Protein AF-A0AA44DLP2-F1 (afdb_monomer)

Solvent-accessible surface area (backbone atoms only — not comparable to full-atom values): 8431 Å² total; per-residue (Å²): 116,65,66,62,54,49,51,55,53,53,52,53,54,50,51,55,51,60,73,63,54,72,78,75,69,79,78,73,79,74,73,93,51,68,66,59,55,48,54,50,52,54,49,54,51,47,49,53,52,52,50,52,49,56,56,46,68,71,41,98,80,56,60,63,68,61,50,52,52,50,51,53,53,51,51,50,53,51,49,54,54,50,54,53,38,72,69,48,55,81,94,42,48,67,56,27,53,52,50,53,53,29,50,48,25,44,52,48,13,51,52,25,41,52,49,17,73,76,68,67,44,66,67,30,44,52,50,12,52,51,27,36,52,55,16,48,54,48,48,54,50,53,47,50,72,72,60,59,82,77,119

Structure (mmCIF, N/CA/C/O backbone):
data_AF-A0AA44DLP2-F1
#
_entry.id   AF-A0AA44DLP2-F1
#
loop_
_atom_site.group_PDB
_atom_site.id
_atom_site.type_symbol
_atom_site.label_atom_id
_atom_site.label_alt_id
_atom_site.label_comp_id
_atom_site.label_asym_id
_atom_site.label_entity_id
_atom_site.label_seq_id
_atom_site.pdbx_PDB_ins_code
_atom_site.Cartn_x
_atom_site.Cartn_y
_atom_site.Cartn_z
_atom_site.occupancy
_atom_site.B_iso_or_equiv
_atom_site.auth_seq_id
_atom_site.auth_comp_id
_atom_site.auth_asym_id
_atom_site.auth_atom_id
_atom_site.pdbx_PDB_model_num
ATOM 1 N N . MET A 1 1 ? -20.648 0.028 -65.721 1.00 60.03 1 MET A N 1
ATOM 2 C CA . MET A 1 1 ? -20.784 1.055 -64.654 1.00 60.03 1 MET A CA 1
ATOM 3 C C . MET A 1 1 ? -20.742 0.471 -63.238 1.00 60.03 1 MET A C 1
ATOM 5 O O . MET A 1 1 ? -20.169 1.104 -62.363 1.00 60.03 1 MET A O 1
ATOM 9 N N . TYR A 1 2 ? -21.277 -0.737 -63.016 1.00 60.03 2 TYR A N 1
ATOM 10 C CA . TYR A 1 2 ? -21.258 -1.422 -61.713 1.00 60.03 2 TYR A CA 1
ATOM 11 C C . TYR A 1 2 ? -19.857 -1.794 -61.203 1.00 60.03 2 TYR A C 1
ATOM 13 O O . TYR A 1 2 ? -19.571 -1.577 -60.033 1.00 60.03 2 TYR A O 1
ATOM 21 N N . LEU A 1 3 ? -18.952 -2.246 -62.078 1.00 65.75 3 LEU A N 1
ATOM 22 C CA . LEU A 1 3 ? -17.581 -2.617 -61.689 1.00 65.75 3 LEU A CA 1
ATOM 23 C C . LEU A 1 3 ? -16.767 -1.440 -61.124 1.00 65.75 3 LEU A C 1
ATOM 25 O O . LEU A 1 3 ? -16.015 -1.617 -60.174 1.00 65.75 3 LEU A O 1
ATOM 29 N N . LYS A 1 4 ? -16.973 -0.217 -61.643 1.00 69.38 4 LYS A N 1
ATOM 30 C CA . LYS A 1 4 ? -16.334 0.995 -61.097 1.00 69.38 4 LYS A CA 1
ATOM 31 C C . LYS A 1 4 ? -16.848 1.325 -59.694 1.00 69.38 4 LYS A C 1
ATOM 33 O O . LYS A 1 4 ? -16.063 1.712 -58.839 1.00 69.38 4 LYS A O 1
ATOM 38 N N . LYS A 1 5 ? -18.152 1.148 -59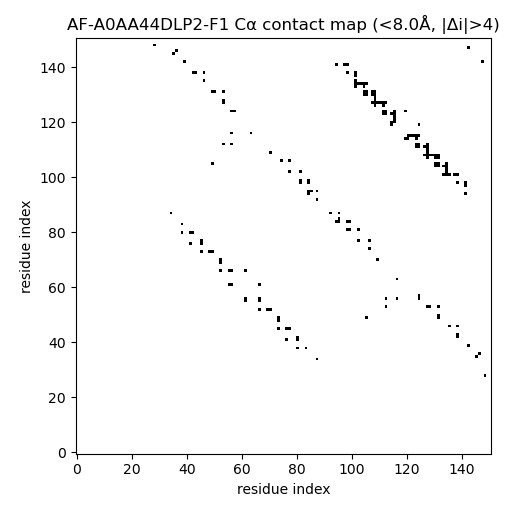.451 1.00 68.88 5 LYS A N 1
ATOM 39 C CA . LYS A 1 5 ? -18.757 1.360 -58.127 1.00 68.88 5 LYS A CA 1
ATOM 40 C C . LYS A 1 5 ? -18.293 0.306 -57.118 1.00 68.88 5 LYS A C 1
ATOM 42 O O . LYS A 1 5 ? -18.016 0.661 -55.980 1.00 68.88 5 LYS A O 1
ATOM 47 N N . LEU A 1 6 ? -18.158 -0.950 -57.553 1.00 76.25 6 LEU A N 1
ATOM 48 C CA . LEU A 1 6 ? -17.626 -2.033 -56.727 1.00 76.25 6 LEU A CA 1
ATOM 49 C C . LEU A 1 6 ? -16.180 -1.740 -56.312 1.00 76.25 6 LEU A C 1
ATOM 51 O O . LEU A 1 6 ? -15.886 -1.781 -55.128 1.00 76.25 6 LEU A O 1
ATOM 55 N N . TYR A 1 7 ? -15.322 -1.350 -57.263 1.00 82.19 7 TYR A N 1
ATOM 56 C CA . TYR A 1 7 ? -13.921 -1.016 -56.993 1.00 82.19 7 TYR A CA 1
ATOM 57 C C . TYR A 1 7 ? -13.779 0.080 -55.932 1.00 82.19 7 TYR A C 1
ATOM 59 O O . TYR A 1 7 ? -13.060 -0.101 -54.958 1.00 82.19 7 TYR A O 1
ATOM 67 N N . ILE A 1 8 ? -14.532 1.176 -56.076 1.00 81.31 8 ILE A N 1
ATOM 68 C CA . ILE A 1 8 ? -14.517 2.291 -55.118 1.00 81.31 8 ILE A CA 1
ATOM 69 C C . ILE A 1 8 ? -14.932 1.817 -53.720 1.00 81.31 8 ILE A C 1
ATOM 71 O O . ILE A 1 8 ? -14.284 2.164 -52.734 1.00 81.31 8 ILE A O 1
ATOM 75 N N . LEU A 1 9 ? -15.979 0.991 -53.631 1.00 82.94 9 LEU A N 1
ATOM 76 C CA . LEU A 1 9 ? -16.446 0.446 -52.358 1.00 82.94 9 LEU A CA 1
ATOM 77 C C . LEU A 1 9 ? -15.380 -0.449 -51.709 1.00 82.94 9 LEU A C 1
ATOM 79 O O . LEU A 1 9 ? -15.114 -0.322 -50.516 1.00 82.94 9 LEU A O 1
ATOM 83 N N . THR A 1 10 ? -14.726 -1.310 -52.494 1.00 79.25 10 THR A N 1
ATOM 84 C CA . THR A 1 10 ? -13.656 -2.186 -52.001 1.00 79.25 10 THR A CA 1
ATOM 85 C C . THR A 1 10 ? -12.452 -1.382 -51.508 1.00 79.25 10 THR A C 1
ATOM 87 O O . THR A 1 10 ? -11.902 -1.710 -50.461 1.00 79.25 10 THR A O 1
ATOM 90 N N . THR A 1 11 ? -12.068 -0.300 -52.196 1.00 81.62 11 THR A N 1
ATOM 91 C CA . THR A 1 11 ? -10.951 0.563 -51.773 1.00 81.62 11 THR A CA 1
ATOM 92 C C . THR A 1 11 ? -11.239 1.271 -50.451 1.00 81.62 11 THR A C 1
ATOM 94 O O . THR A 1 11 ? -10.364 1.321 -49.592 1.00 81.62 11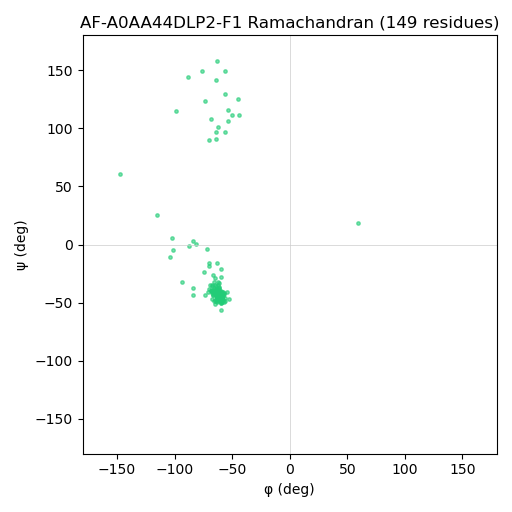 THR A O 1
ATOM 97 N N . ILE A 1 12 ? -12.463 1.774 -50.255 1.00 81.88 12 ILE A N 1
ATOM 98 C CA . ILE A 1 12 ? -12.864 2.437 -49.003 1.00 81.88 12 ILE A CA 1
ATOM 99 C C . ILE A 1 12 ? -12.811 1.448 -47.833 1.00 81.88 12 ILE A C 1
ATOM 101 O O . ILE A 1 12 ? -12.253 1.769 -46.787 1.00 81.88 12 ILE A O 1
ATOM 105 N N . ILE A 1 13 ? -13.330 0.231 -48.023 1.00 81.06 13 ILE A N 1
ATOM 106 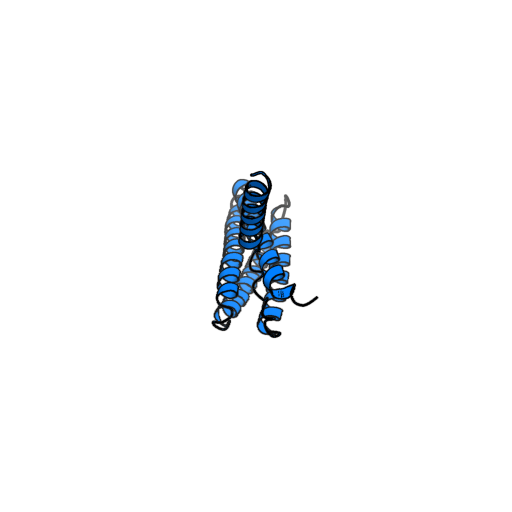C CA . ILE A 1 13 ? -13.290 -0.822 -46.997 1.00 81.06 13 ILE A CA 1
ATOM 107 C C . ILE A 1 13 ? -11.842 -1.172 -46.639 1.00 81.06 13 ILE A C 1
ATOM 109 O O . ILE A 1 13 ? -11.516 -1.274 -45.458 1.00 81.06 13 ILE A O 1
ATOM 113 N N . LEU A 1 14 ? -10.961 -1.298 -47.638 1.00 78.19 14 LEU A N 1
ATOM 114 C CA . LEU A 1 14 ? -9.544 -1.590 -47.413 1.00 78.19 14 LEU A CA 1
ATOM 115 C C . LEU A 1 14 ? -8.847 -0.470 -46.630 1.00 78.19 14 LEU A C 1
ATOM 117 O O . LEU A 1 14 ? -8.054 -0.744 -45.735 1.00 78.19 14 LEU A O 1
ATOM 121 N N . PHE A 1 15 ? -9.166 0.787 -46.944 1.00 78.25 15 PHE A N 1
ATOM 122 C CA . PHE A 1 15 ? -8.583 1.948 -46.276 1.00 78.25 15 PHE A CA 1
ATOM 123 C C . PHE A 1 15 ? -9.017 2.028 -44.808 1.00 78.25 15 PHE A C 1
ATOM 125 O O . PHE A 1 15 ? -8.186 2.270 -43.936 1.00 78.25 15 PHE A O 1
ATOM 132 N N . VAL A 1 16 ? -10.292 1.747 -44.515 1.00 72.56 16 VAL A N 1
ATOM 133 C CA . VAL A 1 16 ? -10.795 1.644 -43.134 1.00 72.56 16 VAL A CA 1
ATOM 134 C C . VAL A 1 16 ? -10.133 0.481 -42.395 1.00 72.56 16 VAL A C 1
ATOM 136 O O . VAL A 1 16 ? -9.797 0.633 -41.224 1.00 72.56 16 VAL A O 1
ATOM 139 N N . PHE A 1 17 ? -9.888 -0.647 -43.071 1.00 65.00 17 PHE A N 1
ATOM 140 C CA . PHE A 1 17 ? -9.186 -1.788 -42.479 1.00 65.00 17 PHE A CA 1
ATOM 141 C C . PHE A 1 17 ? -7.734 -1.453 -42.132 1.00 65.00 17 PHE A C 1
ATOM 143 O O . PHE A 1 17 ? -7.324 -1.706 -41.008 1.00 65.00 17 PHE A O 1
ATOM 150 N N . ILE A 1 18 ? -6.981 -0.828 -43.047 1.00 70.75 18 ILE A N 1
ATOM 151 C CA . ILE A 1 18 ? -5.578 -0.437 -42.818 1.00 70.75 18 ILE A CA 1
ATOM 152 C C . ILE A 1 18 ? -5.474 0.641 -41.731 1.00 70.75 18 ILE A C 1
ATOM 154 O O . ILE A 1 18 ? -4.579 0.581 -40.895 1.00 70.75 18 ILE A O 1
ATOM 158 N N . SER A 1 19 ? -6.423 1.580 -41.688 1.00 62.66 19 SER A N 1
ATOM 159 C CA . SER A 1 19 ? -6.475 2.631 -40.658 1.00 62.66 19 SER A CA 1
ATOM 160 C C . SER A 1 19 ? -6.843 2.098 -39.264 1.00 62.66 19 SER A C 1
ATOM 162 O O . SER A 1 19 ? -6.603 2.782 -38.276 1.00 62.66 19 SER A O 1
ATOM 164 N N . ASN A 1 20 ? -7.425 0.893 -39.183 1.00 55.44 20 ASN A N 1
ATOM 165 C CA . ASN A 1 20 ? -7.740 0.184 -37.936 1.00 55.44 20 ASN A CA 1
ATOM 166 C C . ASN A 1 20 ? -6.743 -0.935 -37.612 1.00 55.44 20 ASN A C 1
ATOM 168 O O . ASN A 1 20 ? -6.940 -1.665 -36.637 1.00 55.44 20 ASN A O 1
ATOM 172 N N . ILE A 1 21 ? -5.661 -1.077 -38.385 1.00 58.91 21 ILE A N 1
ATOM 173 C CA . ILE A 1 21 ? -4.509 -1.833 -37.910 1.00 58.91 21 ILE A CA 1
ATOM 174 C C . ILE A 1 21 ? -3.910 -0.959 -36.814 1.00 58.91 21 ILE A C 1
ATOM 176 O O . ILE A 1 21 ? -3.092 -0.082 -37.079 1.00 58.91 21 ILE A O 1
ATOM 180 N N . ASN A 1 22 ? -4.371 -1.172 -35.578 1.00 47.22 22 ASN A N 1
ATOM 181 C CA . ASN A 1 22 ? -3.610 -0.817 -34.395 1.00 47.22 22 ASN A CA 1
ATOM 182 C C . ASN A 1 22 ? -2.192 -1.278 -34.689 1.00 47.22 22 ASN A C 1
ATOM 184 O O . ASN A 1 22 ? -1.961 -2.480 -34.840 1.00 47.22 22 ASN A O 1
ATOM 188 N N . ALA A 1 23 ? -1.279 -0.324 -34.859 1.00 50.66 23 ALA A N 1
ATOM 189 C CA . ALA A 1 23 ? 0.132 -0.612 -34.863 1.00 50.66 23 ALA A CA 1
ATOM 190 C C . ALA A 1 23 ? 0.390 -1.311 -33.530 1.00 50.66 23 ALA A C 1
ATOM 192 O O . ALA A 1 23 ? 0.468 -0.679 -32.479 1.00 50.66 23 ALA A O 1
ATOM 193 N N . SER A 1 24 ? 0.408 -2.641 -33.555 1.00 48.44 24 SER A N 1
ATOM 194 C CA . SER A 1 24 ? 0.979 -3.438 -32.496 1.00 48.44 24 SER A CA 1
ATOM 195 C C . SER A 1 24 ? 2.446 -3.067 -32.532 1.00 48.44 24 SER A C 1
ATOM 197 O O . SER A 1 24 ? 3.211 -3.604 -33.336 1.00 48.44 24 SER A O 1
ATOM 199 N N . TYR A 1 25 ? 2.793 -2.050 -31.746 1.00 49.78 25 TYR A N 1
ATOM 200 C CA . TYR A 1 25 ? 4.164 -1.742 -31.410 1.00 49.78 25 TYR A CA 1
ATOM 201 C C . TYR A 1 25 ? 4.819 -3.071 -31.059 1.00 49.78 25 TYR A C 1
ATOM 203 O O . TYR A 1 25 ? 4.284 -3.848 -30.262 1.00 49.78 25 TYR A O 1
ATOM 211 N N . SER A 1 26 ? 5.920 -3.372 -31.742 1.00 42.59 26 SER A N 1
ATOM 212 C CA . SER A 1 26 ? 6.798 -4.460 -31.358 1.00 42.59 26 SER A CA 1
ATOM 213 C C . SER A 1 26 ? 7.098 -4.268 -29.881 1.00 42.59 26 SER A C 1
ATOM 215 O O . SER A 1 26 ? 7.733 -3.284 -29.508 1.00 42.59 26 SER A O 1
ATOM 217 N N . ILE A 1 27 ? 6.577 -5.165 -29.051 1.00 44.56 27 ILE A N 1
ATOM 218 C CA . ILE A 1 27 ? 6.948 -5.247 -27.649 1.00 44.56 27 ILE A CA 1
ATOM 219 C C . ILE A 1 27 ? 8.429 -5.619 -27.676 1.00 44.56 27 ILE A C 1
ATOM 221 O O . ILE A 1 27 ? 8.780 -6.780 -27.901 1.00 44.56 27 ILE A O 1
ATOM 225 N N . GLU A 1 28 ? 9.302 -4.617 -27.563 1.00 41.31 28 GLU A N 1
ATOM 226 C CA . GLU A 1 28 ? 10.684 -4.847 -27.175 1.00 41.31 28 GLU A CA 1
ATOM 227 C C . GLU A 1 28 ? 10.610 -5.642 -25.876 1.00 41.31 28 GLU A C 1
ATOM 229 O O . GLU A 1 28 ? 10.033 -5.192 -24.886 1.00 41.31 28 GLU A O 1
ATOM 234 N N . ARG A 1 29 ? 11.110 -6.880 -25.910 1.00 45.00 29 ARG A N 1
ATOM 235 C CA . ARG A 1 29 ? 11.324 -7.643 -24.687 1.00 45.00 29 ARG A CA 1
ATOM 236 C C . ARG A 1 29 ? 12.346 -6.857 -23.883 1.00 45.00 29 ARG A C 1
ATOM 238 O O . ARG A 1 29 ? 13.535 -6.918 -24.198 1.00 45.00 29 ARG A O 1
ATOM 245 N N . TYR A 1 30 ? 11.876 -6.120 -22.883 1.00 50.25 30 TYR A N 1
ATOM 246 C CA . TYR A 1 30 ? 12.762 -5.517 -21.905 1.00 50.25 30 TYR A CA 1
ATOM 247 C C . TYR A 1 30 ? 13.599 -6.646 -21.287 1.00 50.25 30 TYR A C 1
ATOM 249 O O . TYR A 1 30 ? 13.045 -7.696 -20.932 1.00 50.25 30 TYR A O 1
ATOM 257 N N . PRO A 1 31 ? 14.933 -6.507 -21.240 1.00 51.53 31 PRO A N 1
ATOM 258 C CA . PRO A 1 31 ? 15.782 -7.502 -20.608 1.00 51.53 31 PRO A CA 1
ATOM 259 C C . PRO A 1 31 ? 15.338 -7.707 -19.155 1.00 51.53 31 PRO A C 1
ATOM 261 O O . PRO A 1 31 ? 14.807 -6.802 -18.519 1.00 51.53 31 PRO A O 1
ATOM 264 N N . TYR A 1 32 ? 15.535 -8.922 -18.642 1.00 59.88 32 TYR A N 1
ATOM 265 C CA . TYR A 1 32 ? 15.254 -9.262 -17.250 1.00 59.88 32 TYR A CA 1
ATOM 266 C C . TYR A 1 32 ? 15.982 -8.285 -16.315 1.00 59.88 32 TYR A C 1
ATOM 268 O O . TYR A 1 32 ? 17.202 -8.367 -16.168 1.00 59.88 32 TYR A O 1
ATOM 276 N N . ASP A 1 33 ? 15.232 -7.375 -15.694 1.00 72.31 33 ASP A N 1
ATOM 277 C CA . ASP A 1 33 ? 15.750 -6.459 -14.686 1.00 72.31 33 ASP A CA 1
ATOM 278 C C . ASP A 1 33 ? 15.417 -7.000 -13.286 1.00 72.31 33 ASP A C 1
ATOM 280 O O . ASP A 1 33 ? 14.254 -7.151 -12.878 1.00 72.31 33 ASP A O 1
ATOM 284 N N . SER A 1 34 ? 16.470 -7.342 -12.544 1.00 77.19 34 SER A N 1
ATOM 285 C CA . SER A 1 34 ? 16.364 -7.839 -11.175 1.00 77.19 34 SER A CA 1
ATOM 286 C C . SER A 1 34 ? 15.799 -6.787 -10.218 1.00 77.19 34 SER A C 1
ATOM 288 O O . SER A 1 34 ? 15.130 -7.165 -9.254 1.00 77.19 34 SER A O 1
ATOM 290 N N . SER A 1 35 ? 16.010 -5.495 -10.493 1.00 81.69 35 SER A N 1
ATOM 291 C CA . SER A 1 35 ? 15.476 -4.390 -9.693 1.00 81.69 35 SER A CA 1
ATOM 292 C C . SER A 1 35 ? 13.952 -4.322 -9.803 1.00 81.69 35 SER A C 1
ATOM 294 O O . SER A 1 35 ? 13.262 -4.336 -8.783 1.00 81.69 35 SER A O 1
ATOM 296 N N . LEU A 1 36 ? 13.411 -4.408 -11.024 1.00 87.00 36 LEU A N 1
ATOM 297 C CA . LEU A 1 36 ? 11.968 -4.454 -11.266 1.00 87.00 36 LEU A CA 1
ATOM 298 C C . LEU A 1 36 ? 11.334 -5.667 -10.585 1.00 87.00 36 LEU A C 1
ATOM 300 O O . LEU A 1 36 ? 10.307 -5.548 -9.919 1.00 87.00 36 LEU A O 1
ATOM 304 N N . THR A 1 37 ? 11.971 -6.835 -10.680 1.00 85.94 37 THR A N 1
ATOM 305 C CA . THR A 1 37 ? 11.474 -8.053 -10.018 1.00 85.94 37 THR A CA 1
ATOM 306 C C . THR A 1 37 ? 11.420 -7.902 -8.493 1.00 85.94 37 THR A C 1
ATOM 308 O O . THR A 1 37 ? 10.482 -8.400 -7.867 1.00 85.94 37 THR A O 1
ATOM 311 N N . SER A 1 38 ? 12.400 -7.221 -7.890 1.00 89.38 38 SER A N 1
ATOM 312 C CA . SER A 1 38 ? 12.395 -6.914 -6.453 1.00 89.38 38 SER A CA 1
ATOM 313 C C . SER A 1 38 ? 11.241 -5.982 -6.096 1.00 89.38 38 SER A C 1
ATOM 315 O O . SER A 1 38 ? 10.412 -6.331 -5.257 1.00 89.38 38 SER A O 1
ATOM 317 N N . ILE A 1 39 ? 11.111 -4.870 -6.825 1.00 93.12 39 ILE A N 1
ATOM 318 C CA . ILE A 1 39 ? 10.032 -3.892 -6.650 1.00 93.12 39 ILE A CA 1
ATOM 319 C C . ILE A 1 39 ? 8.660 -4.563 -6.748 1.00 93.12 39 ILE A C 1
ATOM 321 O O . ILE A 1 39 ? 7.777 -4.272 -5.947 1.00 93.12 39 ILE A O 1
ATOM 325 N N . SER A 1 40 ? 8.470 -5.504 -7.680 1.00 91.88 40 SER A N 1
ATOM 326 C CA . SER A 1 40 ? 7.216 -6.259 -7.790 1.00 91.88 40 SER A CA 1
ATOM 327 C C . SER A 1 40 ? 6.833 -6.971 -6.504 1.00 91.88 40 SER A C 1
ATOM 329 O O . SER A 1 40 ? 5.656 -6.998 -6.147 1.00 91.88 40 SER A O 1
ATOM 331 N N . LYS A 1 41 ? 7.806 -7.641 -5.882 1.00 92.38 41 LYS A N 1
ATOM 332 C CA . LYS A 1 41 ? 7.588 -8.474 -4.700 1.00 92.38 41 LYS A CA 1
ATOM 333 C C . LYS A 1 41 ? 7.340 -7.601 -3.486 1.00 92.38 41 LYS A C 1
ATOM 335 O O . LYS A 1 41 ? 6.409 -7.868 -2.735 1.00 92.38 41 LYS A O 1
ATOM 340 N N . ASP A 1 42 ? 8.126 -6.541 -3.344 1.00 95.81 42 ASP A N 1
ATOM 341 C CA . ASP A 1 42 ? 7.977 -5.578 -2.259 1.00 95.81 42 ASP A CA 1
ATOM 342 C C . ASP A 1 42 ? 6.628 -4.858 -2.355 1.00 95.81 42 ASP A C 1
ATOM 344 O O . ASP A 1 42 ? 5.940 -4.685 -1.349 1.00 95.81 42 ASP A O 1
ATOM 348 N N . LEU A 1 43 ? 6.191 -4.522 -3.572 1.00 96.56 43 LEU A N 1
ATOM 349 C CA . LEU A 1 43 ? 4.877 -3.942 -3.815 1.00 96.56 43 LEU A CA 1
ATOM 350 C C . LEU A 1 43 ? 3.742 -4.933 -3.502 1.00 96.56 43 LEU A C 1
ATOM 352 O O . LEU A 1 43 ? 2.778 -4.559 -2.848 1.00 96.56 43 LEU A O 1
ATOM 356 N N . ASP A 1 44 ? 3.849 -6.203 -3.897 1.00 95.56 44 ASP A N 1
ATOM 357 C CA . ASP A 1 44 ? 2.848 -7.231 -3.553 1.00 95.56 44 ASP A CA 1
ATOM 358 C C . ASP A 1 44 ? 2.766 -7.495 -2.040 1.00 95.56 44 ASP A C 1
ATOM 360 O O . ASP A 1 44 ? 1.689 -7.693 -1.460 1.00 95.56 44 ASP A O 1
ATOM 364 N N . PHE A 1 45 ? 3.912 -7.422 -1.366 1.00 97.56 45 PHE A N 1
ATOM 365 C CA . PHE A 1 45 ? 3.978 -7.494 0.084 1.00 97.56 45 PHE A CA 1
ATOM 366 C C . PHE A 1 45 ? 3.337 -6.266 0.746 1.00 97.56 45 PHE A C 1
ATOM 368 O O . PHE A 1 45 ? 2.579 -6.417 1.711 1.00 97.56 45 PHE A O 1
ATOM 375 N N . LEU A 1 46 ? 3.571 -5.060 0.221 1.00 98.50 46 LEU A N 1
ATOM 376 C CA . LEU A 1 46 ? 2.902 -3.842 0.679 1.00 98.50 46 LEU A CA 1
ATOM 377 C C . LEU A 1 46 ? 1.380 -3.936 0.499 1.00 98.50 46 LEU A C 1
ATOM 379 O O . LEU A 1 46 ? 0.651 -3.679 1.458 1.00 98.50 46 LEU A O 1
ATOM 383 N N . ASP A 1 47 ? 0.899 -4.364 -0.671 1.00 97.88 47 ASP A N 1
ATOM 384 C CA . ASP A 1 47 ? -0.530 -4.569 -0.946 1.00 97.88 47 ASP A CA 1
ATOM 385 C C . ASP A 1 47 ? -1.180 -5.467 0.115 1.00 97.88 47 ASP A C 1
ATOM 387 O O . ASP A 1 47 ? -2.245 -5.154 0.654 1.00 97.88 47 ASP A O 1
ATOM 391 N N . SER A 1 48 ? -0.513 -6.578 0.436 1.00 98.06 48 SER A N 1
ATOM 392 C CA . SER A 1 48 ? -0.978 -7.546 1.429 1.00 98.06 48 SER A CA 1
ATOM 393 C C . SER A 1 48 ? -1.064 -6.926 2.824 1.00 98.06 48 SER A C 1
ATOM 395 O O . SER A 1 48 ? -2.053 -7.119 3.533 1.00 98.06 48 SER A O 1
ATOM 397 N N . ASN A 1 49 ? -0.066 -6.134 3.220 1.00 98.56 49 ASN A N 1
ATOM 398 C CA . ASN A 1 49 ? -0.077 -5.450 4.513 1.00 98.56 49 ASN A CA 1
ATOM 399 C C . ASN A 1 49 ? -1.148 -4.353 4.583 1.00 98.56 49 ASN A C 1
ATOM 401 O O . ASN A 1 49 ? -1.836 -4.245 5.600 1.00 98.56 49 ASN A O 1
ATOM 405 N N . MET A 1 50 ? -1.339 -3.594 3.501 1.00 98.56 50 MET A N 1
ATOM 406 C CA . MET A 1 50 ? -2.415 -2.607 3.378 1.00 98.56 50 MET A CA 1
ATOM 407 C C . MET A 1 50 ? -3.797 -3.260 3.472 1.00 98.56 50 MET A C 1
ATOM 409 O O . MET A 1 50 ? -4.664 -2.765 4.191 1.00 98.56 50 MET A O 1
ATOM 413 N N . TYR A 1 51 ? -3.993 -4.408 2.819 1.00 97.94 51 TYR A N 1
ATOM 414 C CA . TYR A 1 51 ? -5.231 -5.177 2.924 1.00 97.94 51 TYR A CA 1
ATOM 415 C C . TYR A 1 51 ? -5.516 -5.600 4.371 1.00 97.94 51 TYR A C 1
ATOM 417 O O . TYR A 1 51 ? -6.634 -5.430 4.862 1.00 97.94 51 TYR A O 1
ATOM 425 N N . VAL A 1 52 ? -4.506 -6.121 5.079 1.00 97.25 52 VAL A N 1
ATOM 426 C CA . VAL A 1 52 ? -4.655 -6.510 6.490 1.00 97.25 52 VAL A CA 1
ATOM 427 C C . VAL A 1 52 ? -4.975 -5.296 7.362 1.00 97.25 52 VAL A C 1
ATOM 429 O O . VAL A 1 52 ? -5.820 -5.419 8.247 1.00 97.25 52 VAL A O 1
ATOM 432 N N . LEU A 1 53 ? -4.357 -4.136 7.116 1.00 98.06 53 LEU A N 1
ATOM 433 C CA . LEU A 1 53 ? -4.660 -2.897 7.839 1.00 98.06 53 LEU A CA 1
ATOM 434 C C . LEU A 1 53 ? -6.131 -2.513 7.665 1.00 98.06 53 LEU A C 1
ATOM 436 O O . LEU A 1 53 ? -6.854 -2.408 8.655 1.00 98.06 53 LEU A O 1
ATOM 440 N N . VAL A 1 54 ? -6.582 -2.366 6.416 1.00 97.38 54 VAL A N 1
ATOM 441 C CA . VAL A 1 54 ? -7.962 -1.975 6.087 1.00 97.38 54 VAL A CA 1
ATOM 442 C C . VAL A 1 54 ? -8.966 -2.963 6.679 1.00 97.38 54 VAL A C 1
ATOM 444 O O . VAL A 1 54 ? -9.962 -2.565 7.285 1.00 97.38 54 VAL A O 1
ATOM 447 N N . LYS A 1 55 ? -8.682 -4.264 6.576 1.00 95.00 55 LYS A N 1
ATOM 448 C CA . LYS A 1 55 ? -9.513 -5.306 7.182 1.00 95.00 55 LYS A CA 1
ATOM 449 C C . LYS A 1 55 ? -9.568 -5.180 8.704 1.00 95.00 55 LYS A C 1
ATOM 451 O O . LYS A 1 55 ? -10.641 -5.340 9.272 1.00 95.00 55 LYS A O 1
ATOM 456 N N . SER A 1 56 ? -8.437 -4.905 9.351 1.00 94.88 56 SER A N 1
ATOM 457 C CA . SER A 1 56 ? -8.350 -4.800 10.812 1.00 94.88 56 SER A CA 1
ATOM 458 C C . SER A 1 56 ? -9.153 -3.613 11.327 1.00 94.88 56 SER A C 1
ATOM 460 O O . SER A 1 56 ? -9.984 -3.789 12.216 1.00 94.88 56 SER A O 1
ATOM 462 N N . ILE A 1 57 ? -8.983 -2.433 10.724 1.00 96.25 57 ILE A N 1
ATOM 463 C CA . ILE A 1 57 ? -9.740 -1.240 11.128 1.00 96.25 57 ILE A CA 1
ATOM 464 C C . ILE A 1 57 ? -11.237 -1.374 10.829 1.00 96.25 57 ILE A C 1
ATOM 466 O O . ILE A 1 57 ? -12.047 -0.824 11.554 1.00 96.25 57 ILE A O 1
ATOM 470 N N . SER A 1 58 ? -11.633 -2.174 9.837 1.00 93.56 58 SER A N 1
ATOM 471 C CA . SER A 1 58 ? -13.053 -2.414 9.530 1.00 93.56 58 SER A CA 1
ATOM 472 C C . SER A 1 58 ? -13.782 -3.292 10.563 1.00 93.56 58 SER A C 1
ATOM 474 O O . SER A 1 58 ? -14.978 -3.539 10.417 1.00 93.56 58 SER A O 1
ATOM 476 N N . THR A 1 59 ? -13.091 -3.814 11.581 1.00 91.88 59 THR A N 1
ATOM 477 C CA . THR A 1 59 ? -13.718 -4.604 12.653 1.00 91.88 59 THR A CA 1
ATOM 478 C C . THR A 1 59 ? -14.210 -3.707 13.790 1.00 91.88 59 THR A C 1
ATOM 480 O O . THR A 1 59 ? -13.553 -2.736 14.142 1.00 91.88 59 THR A O 1
ATOM 483 N N . GLU A 1 60 ? -15.346 -4.033 14.416 1.00 78.44 60 GLU A N 1
ATOM 484 C CA . GLU A 1 60 ? -15.984 -3.154 15.416 1.00 78.44 60 GLU A CA 1
ATOM 485 C C . GLU A 1 60 ? -15.140 -2.894 16.684 1.00 78.44 60 GLU A C 1
ATOM 487 O O . GLU A 1 60 ? -15.426 -1.947 17.408 1.00 78.44 60 GLU A O 1
ATOM 492 N N . ASN A 1 61 ? -14.088 -3.681 16.960 1.00 86.56 61 ASN A N 1
ATOM 493 C CA . ASN A 1 61 ? -13.267 -3.568 18.176 1.00 86.56 61 ASN A CA 1
ATOM 494 C C . ASN A 1 61 ? -11.788 -3.933 17.939 1.00 86.56 61 ASN A C 1
ATOM 496 O O . ASN A 1 61 ? -11.266 -4.882 18.526 1.00 86.56 61 ASN A O 1
ATOM 500 N N . PHE A 1 62 ? -11.103 -3.200 17.063 1.00 92.50 62 PHE A N 1
ATOM 501 C CA . PHE A 1 62 ? -9.677 -3.422 16.809 1.00 92.50 62 PHE A CA 1
ATOM 502 C C . PHE A 1 62 ? -8.761 -2.880 17.920 1.00 92.50 62 PHE A C 1
ATOM 504 O O . PHE A 1 62 ? -9.042 -1.857 18.546 1.00 92.50 62 PHE A O 1
ATOM 511 N N . ASP A 1 63 ? -7.617 -3.544 18.111 1.00 94.62 63 ASP A N 1
ATOM 512 C CA . ASP A 1 63 ? -6.521 -3.064 18.961 1.00 94.62 63 ASP A CA 1
ATOM 513 C C . ASP A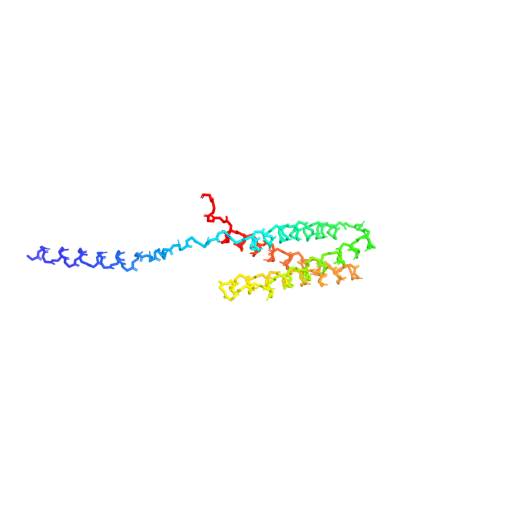 1 63 ? -5.862 -1.829 18.325 1.00 94.62 63 ASP A C 1
ATOM 515 O O . ASP A 1 63 ? -5.151 -1.936 17.323 1.00 94.62 63 ASP A O 1
ATOM 519 N N . ILE A 1 64 ? -6.093 -0.655 18.917 1.00 95.62 64 ILE A N 1
ATOM 520 C CA . ILE A 1 64 ? -5.561 0.627 18.434 1.00 95.62 64 ILE A CA 1
ATOM 521 C C . ILE A 1 64 ? -4.029 0.612 18.405 1.00 95.62 64 ILE A C 1
ATOM 523 O O . ILE A 1 64 ? -3.433 1.063 17.425 1.00 95.62 64 ILE A O 1
ATOM 527 N N . ASP A 1 65 ? -3.378 0.077 19.438 1.00 96.44 65 ASP A N 1
ATOM 528 C CA . ASP A 1 65 ? -1.916 0.070 19.510 1.00 96.44 65 ASP A CA 1
ATOM 529 C C . ASP A 1 65 ? -1.325 -0.898 18.482 1.00 96.44 65 ASP A C 1
ATOM 531 O O . ASP A 1 65 ? -0.307 -0.605 17.846 1.00 96.44 65 ASP A O 1
ATOM 535 N N . GLY A 1 66 ? -1.981 -2.042 18.277 1.00 96.50 66 GLY A N 1
ATOM 536 C CA . GLY A 1 66 ? -1.664 -2.997 17.218 1.00 96.50 66 GLY A CA 1
ATOM 537 C C . GLY A 1 66 ? -1.758 -2.380 15.829 1.00 96.50 66 GLY A C 1
ATOM 538 O O . GLY A 1 66 ? -0.804 -2.463 15.053 1.00 96.50 66 GLY A O 1
ATOM 539 N N . VAL A 1 67 ? -2.862 -1.692 15.543 1.00 97.38 67 VAL A N 1
ATOM 540 C CA . VAL A 1 67 ? -3.071 -1.001 14.266 1.00 97.38 67 VAL A CA 1
ATOM 541 C C . VAL A 1 67 ? -2.045 0.117 14.063 1.00 97.38 67 VAL A C 1
ATOM 543 O O . VAL A 1 67 ? -1.468 0.225 12.983 1.00 97.38 67 VAL A O 1
ATOM 546 N N . ARG A 1 68 ? -1.734 0.914 15.091 1.00 97.88 68 ARG A N 1
ATOM 547 C CA . ARG A 1 68 ? -0.713 1.974 14.990 1.00 97.88 68 ARG A CA 1
ATOM 548 C C . ARG A 1 68 ? 0.685 1.414 14.714 1.00 97.88 68 ARG A C 1
ATOM 550 O O . ARG A 1 68 ? 1.419 1.979 13.902 1.00 97.88 68 ARG A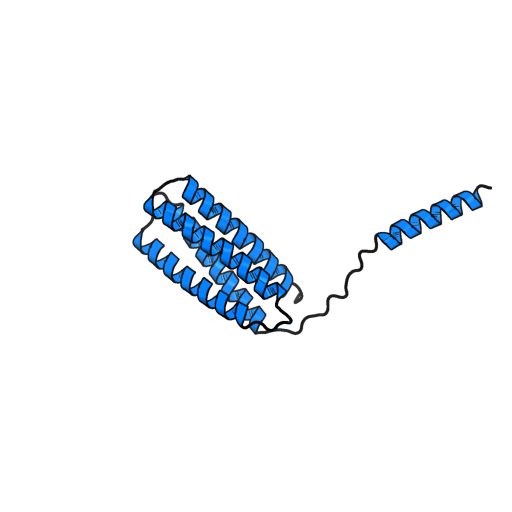 O 1
ATOM 557 N N . ARG A 1 69 ? 1.047 0.274 15.317 1.00 98.06 69 ARG A N 1
ATOM 558 C CA . ARG A 1 69 ? 2.292 -0.443 14.975 1.00 98.06 69 ARG A CA 1
ATOM 559 C C . ARG A 1 69 ? 2.288 -0.922 13.524 1.00 98.06 69 ARG A C 1
ATOM 561 O O . ARG A 1 69 ? 3.293 -0.760 12.836 1.00 98.06 69 ARG A O 1
ATOM 568 N N . GLN A 1 70 ? 1.166 -1.462 13.052 1.00 97.88 70 GLN A N 1
ATOM 569 C CA . GLN A 1 70 ? 1.021 -1.898 11.664 1.00 97.88 70 GLN A CA 1
ATOM 570 C C . GLN A 1 70 ? 1.161 -0.730 10.677 1.00 97.88 70 GLN A C 1
ATOM 572 O O . GLN A 1 70 ? 1.872 -0.856 9.685 1.00 97.88 70 GLN A O 1
ATOM 577 N N . ILE A 1 71 ? 0.551 0.422 10.970 1.00 98.56 71 ILE A N 1
ATOM 578 C CA . ILE A 1 71 ? 0.696 1.647 10.170 1.00 98.56 71 ILE A CA 1
ATOM 579 C C . ILE A 1 71 ? 2.161 2.086 10.095 1.00 98.56 71 ILE A C 1
ATOM 581 O O . ILE A 1 71 ? 2.648 2.406 9.013 1.00 98.56 71 ILE A O 1
ATOM 585 N N . SER A 1 72 ? 2.881 2.075 11.220 1.00 98.44 72 SER A N 1
ATOM 586 C CA . SER A 1 72 ? 4.309 2.417 11.246 1.00 98.44 72 SER A CA 1
ATOM 587 C C . SER A 1 72 ? 5.129 1.495 10.339 1.00 98.44 72 SER A C 1
ATOM 589 O O . SER A 1 72 ? 5.902 1.966 9.509 1.00 98.44 72 SER A O 1
ATOM 591 N N . PHE A 1 73 ? 4.888 0.184 10.429 1.00 98.56 73 PHE A N 1
ATOM 592 C CA . PHE A 1 73 ? 5.543 -0.803 9.573 1.00 98.56 73 PHE A CA 1
ATOM 593 C C . PHE A 1 73 ? 5.250 -0.573 8.083 1.00 98.56 73 PHE A C 1
ATOM 595 O O . PHE A 1 73 ? 6.165 -0.556 7.265 1.00 98.56 73 PHE A O 1
ATOM 602 N N . ILE A 1 74 ? 3.988 -0.331 7.729 1.00 98.75 74 ILE A N 1
ATOM 603 C CA . ILE A 1 74 ? 3.584 -0.032 6.351 1.00 98.75 74 ILE A CA 1
ATOM 604 C C . ILE A 1 74 ? 4.250 1.253 5.841 1.00 98.75 74 ILE A C 1
ATOM 606 O O . ILE A 1 74 ? 4.699 1.293 4.698 1.00 98.75 74 ILE A O 1
ATOM 610 N N . ASN A 1 75 ? 4.361 2.293 6.671 1.00 98.69 75 ASN A N 1
ATOM 611 C CA . ASN A 1 75 ? 5.068 3.519 6.296 1.00 98.69 75 ASN A CA 1
ATOM 612 C C . ASN A 1 75 ? 6.549 3.259 5.986 1.00 98.69 75 ASN A C 1
ATOM 614 O O . ASN A 1 75 ? 7.074 3.866 5.054 1.00 98.69 75 ASN A O 1
ATOM 618 N N . SER A 1 76 ? 7.207 2.346 6.710 1.00 98.62 76 SER A N 1
ATOM 619 C CA . SER A 1 76 ? 8.568 1.908 6.372 1.00 98.62 76 SER A CA 1
ATOM 620 C C . SER A 1 76 ? 8.621 1.220 5.006 1.00 98.62 76 SER A C 1
ATOM 622 O O . SER A 1 76 ? 9.449 1.594 4.186 1.00 98.62 76 SER A O 1
ATOM 624 N N . LEU A 1 77 ? 7.684 0.313 4.702 1.00 98.56 77 LEU A N 1
ATOM 625 C CA . LEU A 1 77 ? 7.611 -0.321 3.375 1.00 98.56 77 LEU A CA 1
ATOM 626 C C . LEU A 1 77 ? 7.401 0.704 2.249 1.00 98.56 77 LEU A C 1
ATOM 628 O O . LEU A 1 77 ? 8.022 0.619 1.192 1.00 98.56 77 LEU A O 1
ATOM 632 N N . ILE A 1 78 ? 6.534 1.696 2.475 1.00 98.62 78 ILE A N 1
ATOM 633 C CA . ILE A 1 78 ? 6.291 2.790 1.527 1.00 98.62 78 ILE A CA 1
ATOM 634 C C . ILE A 1 78 ? 7.553 3.632 1.323 1.00 98.62 78 ILE A C 1
ATOM 636 O O . ILE A 1 78 ? 7.823 4.060 0.198 1.00 98.62 78 ILE A O 1
ATOM 640 N N . TYR A 1 79 ? 8.301 3.905 2.393 1.00 98.44 79 TYR A N 1
ATOM 641 C CA . TYR A 1 79 ? 9.566 4.628 2.320 1.00 98.44 79 TYR A CA 1
ATOM 6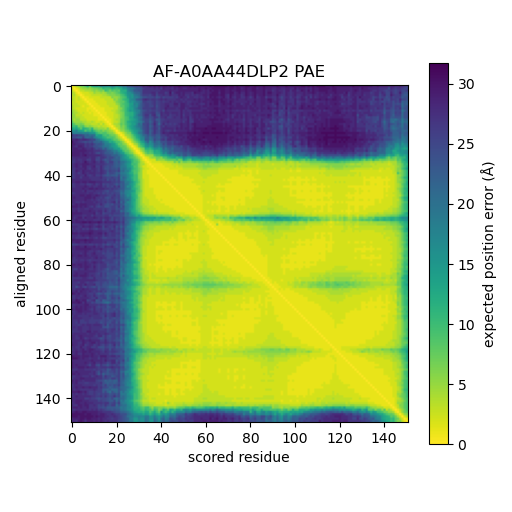42 C C . TYR A 1 79 ? 10.596 3.849 1.496 1.00 98.44 79 TYR A C 1
ATOM 644 O O . TYR A 1 79 ? 11.133 4.393 0.534 1.00 98.44 79 TYR A O 1
ATOM 652 N N . ASP A 1 80 ? 10.781 2.562 1.785 1.00 97.81 80 ASP A N 1
ATOM 653 C CA . ASP A 1 80 ? 11.743 1.717 1.076 1.00 97.81 80 ASP A CA 1
ATOM 654 C C . ASP A 1 80 ? 11.410 1.615 -0.422 1.00 97.81 80 ASP A C 1
ATOM 656 O O . ASP A 1 80 ? 12.283 1.799 -1.270 1.00 97.81 80 ASP A O 1
ATOM 660 N N . LEU A 1 81 ? 10.137 1.409 -0.778 1.00 97.25 81 LEU A N 1
ATOM 661 C CA . LEU A 1 81 ? 9.687 1.406 -2.178 1.00 97.25 81 LEU A CA 1
ATOM 662 C C . LEU A 1 81 ? 9.826 2.778 -2.853 1.00 97.25 81 LEU A C 1
ATOM 664 O O . LEU A 1 81 ? 10.081 2.852 -4.056 1.00 97.25 81 LEU A O 1
ATOM 668 N N . THR A 1 82 ? 9.677 3.869 -2.096 1.00 97.38 82 THR A N 1
ATOM 669 C CA . THR A 1 82 ? 9.915 5.227 -2.604 1.00 97.38 82 THR A CA 1
ATOM 670 C C . THR A 1 82 ? 11.384 5.396 -2.987 1.00 97.38 82 THR A C 1
ATOM 672 O O . THR A 1 82 ? 11.672 5.806 -4.111 1.00 97.38 82 THR A O 1
ATOM 675 N N . GLU A 1 83 ? 12.307 5.007 -2.106 1.00 96.94 83 GLU A N 1
ATOM 676 C CA . GLU A 1 83 ? 13.748 5.058 -2.377 1.00 96.94 83 GLU A CA 1
ATOM 677 C C . GLU A 1 83 ? 14.134 4.159 -3.556 1.00 96.94 83 GLU A C 1
ATOM 679 O O . GLU A 1 83 ? 14.862 4.587 -4.452 1.00 96.94 83 GLU A O 1
ATOM 684 N N . GLN A 1 84 ? 13.597 2.936 -3.623 1.00 94.12 84 GLN A N 1
ATOM 685 C CA . GLN A 1 84 ? 13.812 2.047 -4.768 1.00 94.12 84 GLN A CA 1
ATOM 686 C C . GLN A 1 84 ? 13.364 2.693 -6.085 1.00 94.12 84 GLN A C 1
ATOM 688 O O . GLN A 1 84 ? 14.087 2.625 -7.074 1.00 94.12 84 GLN A O 1
ATOM 693 N N . SER A 1 85 ? 12.214 3.375 -6.092 1.00 91.88 85 SER A N 1
ATOM 694 C CA . SER A 1 85 ? 11.706 4.043 -7.294 1.00 91.88 85 SER A CA 1
ATOM 695 C C . SER A 1 85 ? 12.598 5.190 -7.778 1.00 91.88 85 SER A C 1
ATOM 697 O O . SER A 1 85 ? 12.721 5.394 -8.981 1.00 91.88 85 SER A O 1
ATOM 699 N N . TYR A 1 86 ? 13.238 5.928 -6.863 1.00 92.19 86 TYR A N 1
ATOM 700 C CA . TYR A 1 86 ? 14.143 7.024 -7.218 1.00 92.19 86 TYR A CA 1
ATOM 701 C C . TYR A 1 86 ? 15.484 6.526 -7.751 1.00 92.19 86 TYR A C 1
ATOM 703 O O . TYR A 1 86 ? 16.151 7.243 -8.492 1.00 92.19 86 TYR A O 1
ATOM 711 N N . ASN A 1 87 ? 15.856 5.298 -7.394 1.00 92.25 87 ASN A N 1
ATOM 712 C CA . ASN A 1 87 ? 17.070 4.645 -7.864 1.00 92.25 87 ASN A CA 1
ATOM 713 C C . ASN A 1 87 ? 16.879 3.890 -9.189 1.00 92.25 87 ASN A C 1
ATOM 715 O O . ASN A 1 87 ? 17.846 3.326 -9.703 1.00 92.25 87 ASN A O 1
ATOM 719 N N . LEU A 1 88 ? 15.663 3.871 -9.751 1.00 89.81 88 LEU A N 1
ATOM 720 C CA . LEU A 1 88 ? 15.429 3.323 -11.085 1.00 89.81 88 LEU A CA 1
ATOM 721 C C . LEU A 1 88 ? 16.163 4.148 -12.147 1.00 89.81 88 LEU A C 1
ATOM 723 O O . LEU A 1 88 ? 16.227 5.378 -12.090 1.00 89.81 88 LEU A O 1
ATOM 727 N N . SER A 1 89 ? 16.706 3.456 -13.146 1.00 89.00 89 SER A N 1
ATOM 728 C CA . SER A 1 89 ? 17.308 4.091 -14.314 1.00 89.00 89 SER A CA 1
ATOM 729 C C . SER A 1 89 ? 16.265 4.893 -15.100 1.00 89.00 89 SER A C 1
ATOM 731 O O . SER A 1 89 ? 15.059 4.646 -15.050 1.00 89.00 89 SER A O 1
ATOM 733 N N . SER A 1 90 ? 16.731 5.865 -15.886 1.00 87.88 90 SER A N 1
ATOM 734 C CA . SER A 1 90 ? 15.854 6.724 -16.695 1.00 87.88 90 SER A CA 1
ATOM 735 C C . SER A 1 90 ? 15.001 5.960 -17.718 1.00 87.88 90 SER A C 1
ATOM 737 O O . SER A 1 90 ? 13.989 6.481 -18.176 1.00 87.88 90 SER A O 1
ATOM 739 N N . GLU A 1 91 ? 15.405 4.743 -18.092 1.00 87.38 91 GLU A N 1
ATOM 740 C CA . GLU A 1 91 ? 14.645 3.866 -18.994 1.00 87.38 91 GLU A CA 1
ATOM 741 C C . GLU A 1 91 ? 13.358 3.315 -18.352 1.00 87.38 91 GLU A C 1
ATOM 743 O O . GLU A 1 91 ? 12.465 2.866 -19.064 1.00 87.38 91 GLU A O 1
ATOM 748 N N . HIS A 1 92 ? 13.247 3.406 -17.022 1.00 88.19 92 HIS A N 1
ATOM 749 C CA . HIS A 1 92 ? 12.107 2.981 -16.208 1.00 88.19 92 HIS A CA 1
ATOM 750 C C . HIS A 1 92 ? 11.424 4.168 -15.506 1.00 88.19 92 HIS A C 1
ATOM 752 O O . HIS A 1 92 ? 10.796 4.017 -14.456 1.00 88.19 92 HIS A O 1
ATOM 758 N N . ALA A 1 93 ? 11.546 5.376 -16.068 1.00 88.81 93 ALA A N 1
ATOM 759 C CA . ALA A 1 93 ? 10.961 6.590 -15.493 1.00 88.81 93 ALA A CA 1
ATOM 760 C C . ALA A 1 93 ? 9.422 6.540 -15.411 1.00 88.81 93 ALA A C 1
ATOM 762 O O . ALA A 1 93 ? 8.825 7.101 -14.492 1.00 88.81 93 ALA A O 1
ATOM 763 N N . ASP A 1 94 ? 8.777 5.853 -16.352 1.00 89.69 94 ASP A N 1
ATOM 764 C CA . ASP A 1 94 ? 7.339 5.587 -16.354 1.00 89.69 94 ASP A CA 1
ATOM 765 C C . ASP A 1 94 ? 6.926 4.659 -15.201 1.00 89.69 94 ASP A C 1
ATOM 767 O O . ASP A 1 94 ? 5.960 4.950 -14.490 1.00 89.69 94 ASP A O 1
ATOM 771 N N . VAL A 1 95 ? 7.700 3.598 -14.954 1.00 91.12 95 VAL A N 1
ATOM 772 C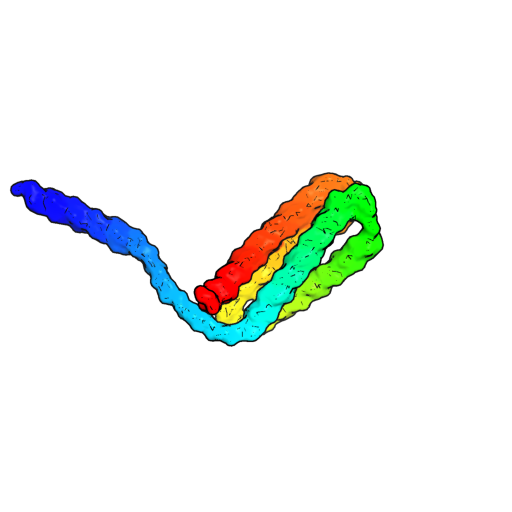 CA . VAL A 1 95 ? 7.528 2.698 -13.807 1.00 91.12 95 VAL A CA 1
ATOM 773 C C . VAL A 1 95 ? 7.705 3.457 -12.497 1.00 91.12 95 VAL A C 1
ATOM 775 O O . VAL A 1 95 ? 6.868 3.328 -11.604 1.00 91.12 95 VAL A O 1
ATOM 778 N N . ALA A 1 96 ? 8.750 4.281 -12.387 1.00 93.31 96 ALA A N 1
ATOM 779 C CA . ALA A 1 96 ? 8.994 5.103 -11.206 1.00 93.31 96 ALA A CA 1
ATOM 780 C C . ALA A 1 96 ? 7.814 6.048 -10.927 1.00 93.31 96 ALA A C 1
ATOM 782 O O . ALA A 1 96 ? 7.320 6.114 -9.800 1.00 93.31 96 ALA A O 1
ATOM 783 N N . ALA A 1 97 ? 7.303 6.728 -11.959 1.00 94.12 97 ALA A N 1
ATOM 784 C CA . ALA A 1 97 ? 6.149 7.616 -11.837 1.00 94.12 97 ALA A CA 1
ATOM 785 C C . ALA A 1 97 ? 4.872 6.864 -11.423 1.00 94.12 97 ALA A C 1
ATOM 787 O O . ALA A 1 97 ? 4.147 7.314 -10.530 1.00 94.12 97 ALA A O 1
ATOM 788 N N . ALA A 1 98 ? 4.607 5.705 -12.030 1.00 95.50 98 ALA A N 1
ATOM 789 C CA . ALA A 1 98 ? 3.463 4.868 -11.680 1.00 95.50 98 ALA A CA 1
ATOM 790 C C . ALA A 1 98 ? 3.553 4.360 -10.2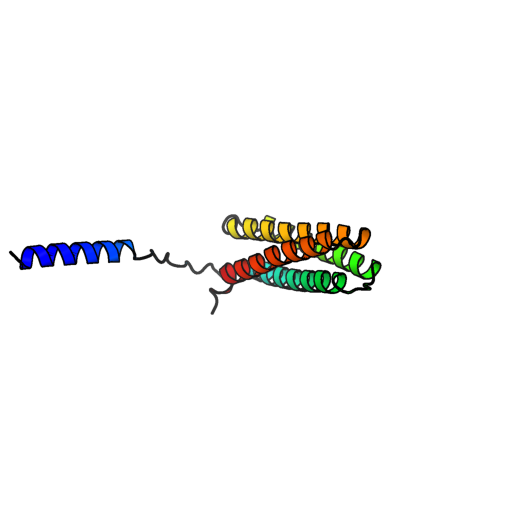33 1.00 95.50 98 ALA A C 1
ATOM 792 O O . ALA A 1 98 ? 2.571 4.433 -9.489 1.00 95.50 98 ALA A O 1
ATOM 793 N N . LEU A 1 99 ? 4.736 3.905 -9.809 1.00 96.25 99 LEU A N 1
ATOM 794 C CA . LEU A 1 99 ? 4.984 3.457 -8.443 1.00 96.25 99 LEU A CA 1
ATOM 795 C C . LEU A 1 99 ? 4.765 4.596 -7.441 1.00 96.25 99 LEU A C 1
ATOM 797 O O . LEU A 1 99 ? 4.057 4.405 -6.455 1.00 96.25 99 LEU A O 1
ATOM 801 N N . GLN A 1 100 ? 5.266 5.802 -7.718 1.00 97.19 100 GLN A N 1
ATOM 802 C CA . GLN A 1 100 ? 5.019 6.972 -6.867 1.00 97.19 100 GLN A CA 1
ATOM 803 C C . GLN A 1 100 ? 3.528 7.297 -6.719 1.00 97.19 100 GLN A C 1
ATOM 805 O O . GLN A 1 100 ? 3.068 7.586 -5.612 1.00 97.19 100 GLN A O 1
ATOM 810 N N . ALA A 1 101 ? 2.750 7.200 -7.800 1.00 97.81 101 ALA A N 1
ATOM 811 C CA . ALA A 1 101 ? 1.304 7.404 -7.741 1.00 97.81 101 ALA A CA 1
ATOM 812 C C . ALA A 1 101 ? 0.604 6.347 -6.865 1.00 97.81 101 ALA A C 1
ATOM 814 O O . ALA A 1 101 ? -0.221 6.697 -6.018 1.00 97.81 101 ALA A O 1
ATOM 815 N N 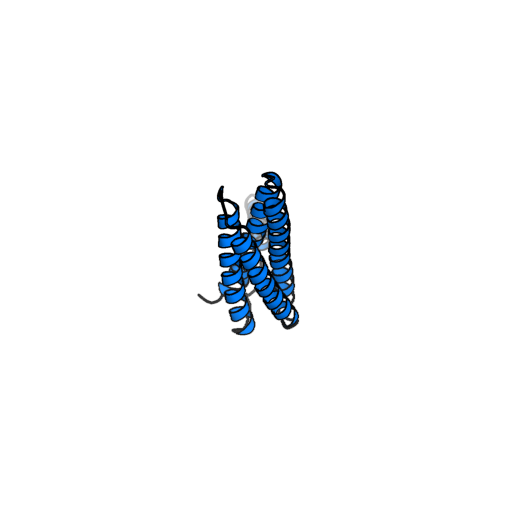. ILE A 1 102 ? 0.972 5.068 -7.009 1.00 98.38 102 ILE A N 1
ATOM 816 C CA . ILE A 1 102 ? 0.449 3.964 -6.183 1.00 98.38 102 ILE A CA 1
ATOM 817 C C . ILE A 1 102 ? 0.761 4.194 -4.701 1.00 98.38 102 ILE A C 1
ATOM 819 O O . ILE A 1 102 ? -0.135 4.137 -3.857 1.00 98.38 102 ILE A O 1
ATOM 823 N N . LEU A 1 103 ? 2.017 4.517 -4.382 1.00 98.62 103 LEU A N 1
ATOM 824 C CA . LEU A 1 103 ? 2.442 4.814 -3.014 1.00 98.62 103 LEU A CA 1
ATOM 825 C C . LEU A 1 103 ? 1.708 6.039 -2.449 1.00 98.62 103 LEU A C 1
ATOM 827 O O . LEU A 1 103 ? 1.401 6.076 -1.259 1.00 98.62 103 LEU A O 1
ATOM 831 N N . GLY A 1 104 ? 1.370 7.018 -3.293 1.00 98.69 104 GLY A N 1
ATOM 832 C CA . GLY A 1 104 ? 0.516 8.152 -2.938 1.00 98.69 104 GLY A CA 1
ATOM 833 C C . GLY A 1 104 ? -0.883 7.731 -2.479 1.00 98.69 104 GLY A C 1
ATOM 834 O O . GLY A 1 104 ? -1.349 8.197 -1.437 1.00 98.69 104 GLY A O 1
ATOM 835 N N . PHE A 1 105 ? -1.529 6.801 -3.189 1.00 98.75 105 PHE A N 1
ATOM 836 C CA . PHE A 1 105 ? -2.826 6.255 -2.772 1.00 98.75 105 PHE A CA 1
ATOM 837 C C . PHE A 1 105 ? -2.746 5.507 -1.438 1.00 98.75 105 PHE A C 1
ATOM 839 O O . PHE A 1 105 ? -3.628 5.667 -0.593 1.00 98.75 105 PHE A O 1
ATOM 846 N N . TYR A 1 106 ? -1.678 4.743 -1.199 1.00 98.81 106 TYR A N 1
ATOM 847 C CA . TYR A 1 106 ? -1.489 4.078 0.092 1.00 98.81 106 TYR A CA 1
ATOM 848 C C . TYR A 1 106 ? -1.233 5.053 1.235 1.00 98.81 106 TYR A C 1
ATOM 850 O O . TYR A 1 106 ? -1.839 4.903 2.295 1.00 98.81 106 TYR A O 1
ATOM 858 N N . LYS A 1 107 ? -0.443 6.109 1.012 1.00 98.81 107 LYS A N 1
ATOM 859 C CA . LYS A 1 107 ? -0.289 7.199 1.990 1.00 98.81 107 LYS A CA 1
ATOM 860 C C . LYS A 1 107 ? -1.636 7.842 2.322 1.00 98.81 107 LYS A C 1
ATOM 862 O O . LYS A 1 107 ? -1.934 8.036 3.496 1.00 98.81 107 LYS A O 1
ATOM 867 N N . LEU A 1 108 ? -2.470 8.119 1.316 1.00 98.75 108 LEU A N 1
ATOM 868 C CA . LEU A 1 108 ? -3.811 8.668 1.536 1.00 98.75 108 LEU A CA 1
ATOM 869 C C . LEU A 1 108 ? -4.689 7.704 2.343 1.00 98.75 108 LEU A C 1
ATOM 871 O O . LEU A 1 108 ? -5.303 8.112 3.323 1.00 98.75 108 LEU A O 1
ATOM 875 N N . SER A 1 109 ? -4.687 6.417 1.995 1.00 98.75 109 SER A N 1
ATOM 876 C CA . SER A 1 109 ? -5.424 5.393 2.739 1.00 98.75 109 SER A CA 1
ATOM 877 C C . SER A 1 109 ? -5.019 5.337 4.215 1.00 98.75 109 SER A C 1
ATOM 879 O O . SER A 1 109 ? -5.889 5.261 5.082 1.00 98.75 109 SER A O 1
ATOM 881 N N . ILE A 1 110 ? -3.721 5.448 4.513 1.00 98.75 110 ILE A N 1
ATOM 882 C CA . ILE A 1 110 ? -3.188 5.493 5.882 1.00 98.75 110 ILE A CA 1
ATOM 883 C C . ILE A 1 110 ? -3.602 6.776 6.611 1.00 98.75 110 ILE A C 1
ATOM 885 O O . ILE A 1 110 ? -3.913 6.728 7.800 1.00 98.75 110 ILE A O 1
ATOM 889 N N . ILE A 1 111 ? -3.604 7.925 5.932 1.00 98.69 111 ILE A N 1
ATOM 890 C CA . ILE A 1 111 ? -4.057 9.196 6.518 1.00 98.69 111 ILE A CA 1
ATOM 891 C C . ILE A 1 111 ? -5.519 9.076 6.953 1.00 98.69 111 ILE A C 1
ATOM 893 O O . ILE A 1 111 ? -5.833 9.368 8.105 1.00 98.69 111 ILE A O 1
ATOM 897 N N . GLU A 1 112 ? -6.389 8.593 6.069 1.00 98.62 112 GLU A N 1
ATOM 898 C CA . GLU A 1 112 ? -7.809 8.407 6.380 1.00 98.62 112 GLU A CA 1
ATOM 899 C C . GLU A 1 112 ? -8.027 7.300 7.427 1.00 98.62 112 GLU A C 1
ATOM 901 O O . GLU A 1 112 ? -8.861 7.444 8.316 1.00 98.62 112 GLU A O 1
ATOM 906 N N . ALA A 1 113 ? -7.212 6.237 7.415 1.00 98.25 113 ALA A N 1
ATOM 907 C CA . ALA A 1 113 ? -7.238 5.217 8.463 1.00 98.25 113 ALA A CA 1
ATOM 908 C C . ALA A 1 113 ? -6.918 5.815 9.840 1.00 98.25 113 ALA A C 1
ATOM 910 O O . ALA A 1 113 ? -7.604 5.509 10.809 1.00 98.25 113 ALA A O 1
ATOM 911 N N . ASN A 1 114 ? -5.904 6.682 9.937 1.00 98.25 114 ASN A N 1
ATOM 912 C CA . ASN A 1 114 ? -5.576 7.366 11.189 1.00 98.25 114 ASN A CA 1
ATOM 913 C C . ASN A 1 114 ? -6.723 8.256 11.667 1.00 98.25 114 ASN A C 1
ATOM 915 O O . ASN A 1 114 ? -7.077 8.185 12.842 1.00 98.25 114 ASN A O 1
ATOM 919 N N . LYS A 1 115 ? -7.344 9.027 10.764 1.00 98.19 115 LYS A N 1
ATOM 920 C CA . LYS A 1 115 ? -8.525 9.822 11.119 1.00 98.19 115 LYS A CA 1
ATOM 921 C C . LYS A 1 115 ? -9.629 8.937 11.678 1.00 98.19 115 LYS A C 1
ATOM 923 O O . LYS A 1 115 ? -10.074 9.196 12.786 1.00 98.19 115 LYS A O 1
ATOM 928 N N . TYR A 1 116 ? -9.966 7.840 10.999 1.00 97.62 116 TYR A N 1
ATOM 929 C CA . TYR A 1 116 ? -10.979 6.899 11.474 1.00 97.62 116 TYR A CA 1
ATOM 930 C C . TYR A 1 116 ? -10.637 6.273 12.834 1.00 97.62 116 TYR A C 1
ATOM 932 O O . TYR A 1 116 ? -11.513 6.101 13.681 1.00 97.62 116 TYR A O 1
ATOM 940 N N . ILE A 1 117 ? -9.371 5.918 13.071 1.00 96.81 117 ILE A N 1
ATOM 941 C CA . ILE A 1 117 ? -8.929 5.363 14.358 1.00 96.81 117 ILE A CA 1
ATOM 942 C C . ILE A 1 117 ? -9.228 6.338 15.499 1.00 96.81 117 ILE A C 1
ATOM 944 O O . ILE A 1 117 ? -9.688 5.898 16.557 1.00 96.81 117 ILE A O 1
ATOM 948 N N . ASP A 1 118 ? -8.996 7.629 15.263 1.00 95.94 118 ASP A N 1
ATOM 949 C CA . ASP A 1 118 ? -9.150 8.687 16.256 1.00 95.94 118 ASP A CA 1
ATOM 950 C C . ASP A 1 118 ? -10.606 9.194 16.366 1.00 95.94 118 ASP A C 1
ATOM 952 O O . ASP A 1 118 ? -11.071 9.482 17.469 1.00 95.94 118 ASP A O 1
ATOM 956 N N . SER A 1 119 ? -11.335 9.287 15.249 1.00 94.69 119 SER A N 1
ATOM 957 C CA . SER A 1 119 ? -12.681 9.880 15.151 1.00 94.69 119 SER A CA 1
ATOM 958 C C . SER A 1 119 ? -13.815 8.861 15.284 1.00 94.69 119 SER A C 1
ATOM 960 O O . SER A 1 119 ? -14.886 9.193 15.792 1.00 94.69 119 SER A O 1
ATOM 962 N N . LYS A 1 120 ? -13.584 7.624 14.824 1.00 93.69 120 LYS A N 1
ATOM 963 C CA . LYS A 1 120 ? -14.599 6.590 14.555 1.00 93.69 120 LYS A CA 1
ATOM 964 C C . LYS A 1 120 ? -15.664 6.995 13.527 1.00 93.69 120 LYS A C 1
ATOM 966 O O . LYS A 1 120 ? -16.705 6.343 13.454 1.00 93.69 120 LYS A O 1
ATOM 971 N N . ASP A 1 121 ? -15.399 8.011 12.708 1.00 96.31 121 ASP A N 1
ATOM 972 C CA . ASP A 1 121 ? -16.294 8.443 11.634 1.00 96.31 121 ASP A CA 1
ATOM 973 C C . ASP A 1 121 ? -16.266 7.453 10.459 1.00 96.31 121 ASP A C 1
ATOM 975 O O . ASP A 1 121 ? -15.219 7.157 9.880 1.00 96.31 121 ASP A O 1
ATOM 979 N N . SER A 1 122 ? -17.430 6.926 10.081 1.00 95.81 122 SER A N 1
ATOM 980 C CA . SER A 1 122 ? -17.539 5.984 8.967 1.00 95.81 122 SER A CA 1
ATOM 981 C C . SER A 1 122 ? -17.064 6.562 7.632 1.00 95.81 122 SER A C 1
ATOM 983 O O . SER A 1 122 ? -16.596 5.795 6.789 1.00 95.81 122 SER A O 1
ATOM 985 N N . ASP A 1 123 ? -17.144 7.878 7.433 1.00 97.94 123 ASP A N 1
ATOM 986 C CA . ASP A 1 123 ? -16.707 8.520 6.190 1.00 97.94 123 ASP A CA 1
ATOM 987 C C . ASP A 1 123 ? -15.179 8.464 6.034 1.00 97.94 123 ASP A C 1
ATOM 989 O O . ASP A 1 123 ? -14.675 8.243 4.926 1.00 97.94 123 ASP A O 1
ATOM 993 N N . ASP A 1 124 ? -14.437 8.558 7.142 1.00 97.81 124 ASP A N 1
ATOM 994 C CA . ASP A 1 124 ? -12.980 8.379 7.165 1.00 97.81 124 ASP A CA 1
ATOM 995 C C . ASP A 1 124 ? -12.611 6.924 6.812 1.00 97.81 124 ASP A C 1
ATOM 997 O O . ASP A 1 124 ? -11.712 6.670 6.003 1.00 97.81 124 ASP A O 1
ATOM 1001 N N . LEU A 1 125 ? -13.350 5.943 7.350 1.00 97.31 125 LEU A N 1
ATOM 1002 C CA . LEU A 1 125 ? -13.153 4.526 7.018 1.00 97.31 125 LEU A CA 1
ATOM 1003 C C . LEU A 1 125 ? -13.413 4.257 5.530 1.00 97.31 125 LEU A C 1
ATOM 1005 O O . LEU A 1 125 ? -12.599 3.620 4.857 1.00 97.31 125 LEU A O 1
ATOM 1009 N N . ILE A 1 126 ? -14.530 4.760 5.000 1.00 98.19 126 ILE A N 1
ATOM 1010 C CA . ILE A 1 126 ? -14.888 4.623 3.582 1.00 98.19 126 ILE A CA 1
ATOM 1011 C C . ILE A 1 126 ? -13.814 5.268 2.698 1.00 98.19 126 ILE A C 1
ATOM 1013 O O . ILE A 1 126 ? -13.396 4.680 1.697 1.00 98.19 126 ILE A O 1
ATOM 1017 N N . SER A 1 127 ? -13.321 6.445 3.079 1.00 98.12 127 SER A N 1
ATOM 1018 C CA . SER A 1 127 ? -12.259 7.148 2.354 1.00 98.12 127 SER A CA 1
ATOM 1019 C C . SER A 1 127 ? -10.948 6.360 2.358 1.00 98.12 127 SER A C 1
ATOM 1021 O O . SER A 1 127 ? -10.310 6.218 1.309 1.00 98.12 127 SER A O 1
ATOM 1023 N N . SER A 1 128 ? -10.589 5.756 3.495 1.00 98.38 128 SER A N 1
ATOM 1024 C CA . SER A 1 128 ? -9.430 4.867 3.608 1.00 98.38 128 SER A CA 1
ATOM 1025 C C . SER A 1 128 ? -9.535 3.653 2.682 1.00 98.38 128 SER A C 1
ATOM 1027 O O . SER A 1 128 ? -8.582 3.351 1.953 1.00 98.38 128 SER A O 1
ATOM 1029 N N . ILE A 1 129 ? -10.701 2.996 2.655 1.00 98.38 129 ILE A N 1
ATOM 1030 C CA . ILE A 1 129 ? -10.989 1.845 1.786 1.00 98.38 129 ILE A CA 1
ATOM 1031 C C . ILE A 1 129 ? -10.909 2.241 0.307 1.00 98.38 129 ILE A C 1
ATOM 1033 O O . ILE A 1 129 ? -10.301 1.525 -0.491 1.00 98.38 129 ILE A O 1
ATOM 1037 N N . ASN A 1 130 ? -11.487 3.384 -0.071 1.00 98.31 130 ASN A N 1
ATOM 1038 C CA . ASN A 1 130 ? -11.479 3.862 -1.453 1.00 98.31 130 ASN A CA 1
ATOM 1039 C C . ASN A 1 130 ? -10.057 4.148 -1.946 1.00 98.31 130 ASN A C 1
ATOM 1041 O O . ASN A 1 130 ? -9.672 3.678 -3.019 1.00 98.31 130 ASN A O 1
ATOM 1045 N N . ALA A 1 131 ? -9.256 4.858 -1.148 1.00 98.38 131 ALA A N 1
ATOM 1046 C CA . ALA A 1 131 ? -7.860 5.130 -1.476 1.00 98.38 131 ALA A CA 1
ATOM 1047 C C . ALA A 1 131 ? -7.038 3.832 -1.578 1.00 98.38 131 ALA A C 1
ATOM 1049 O O . ALA A 1 131 ? -6.286 3.653 -2.538 1.00 98.38 131 ALA A O 1
ATOM 1050 N N . PHE A 1 132 ? -7.236 2.884 -0.653 1.00 98.38 132 PHE A N 1
ATOM 1051 C CA . PHE A 1 132 ? -6.611 1.561 -0.732 1.00 98.38 132 PHE A CA 1
ATOM 1052 C C . PHE A 1 132 ? -6.983 0.833 -2.027 1.00 98.38 132 PHE A C 1
ATOM 1054 O O . PHE A 1 132 ? -6.099 0.328 -2.715 1.00 98.38 132 PHE A O 1
ATOM 1061 N N . SER A 1 133 ? -8.268 0.811 -2.386 1.00 98.25 133 SER A N 1
ATOM 1062 C CA . SER A 1 133 ? -8.770 0.140 -3.589 1.00 98.25 133 SER A CA 1
ATOM 1063 C C . SER A 1 133 ? -8.154 0.708 -4.874 1.00 98.25 133 SER A C 1
ATOM 1065 O O . SER A 1 133 ? -7.744 -0.049 -5.761 1.00 98.25 133 SER A O 1
ATOM 1067 N N . MET A 1 134 ? -8.007 2.037 -4.955 1.00 97.81 134 MET A N 1
ATOM 1068 C CA . MET A 1 134 ? -7.320 2.705 -6.068 1.00 97.81 134 MET A CA 1
ATOM 1069 C C . MET A 1 134 ? -5.840 2.315 -6.139 1.00 97.81 134 MET A C 1
ATOM 1071 O O . MET A 1 134 ? -5.353 1.963 -7.218 1.00 97.81 134 MET A O 1
ATOM 1075 N N . GLY A 1 135 ? -5.144 2.324 -4.997 1.00 97.31 135 GLY A N 1
ATOM 1076 C CA . GLY A 1 135 ? -3.750 1.889 -4.900 1.00 97.31 135 GLY A CA 1
ATOM 1077 C C . GLY A 1 135 ? -3.574 0.430 -5.322 1.00 97.31 135 GLY A C 1
ATOM 1078 O O . GLY A 1 135 ? -2.776 0.142 -6.206 1.00 97.31 135 GLY A O 1
ATOM 1079 N N . TYR A 1 136 ? -4.389 -0.476 -4.779 1.00 97.44 136 TYR A N 1
ATOM 1080 C CA . TYR A 1 136 ? -4.360 -1.914 -5.064 1.00 97.44 136 TYR A CA 1
ATOM 1081 C C . TYR A 1 136 ? -4.639 -2.240 -6.532 1.00 97.44 136 TYR A C 1
ATOM 1083 O O . TYR A 1 136 ? -3.898 -2.993 -7.162 1.00 97.44 136 TYR A O 1
ATOM 1091 N N . THR A 1 137 ? -5.664 -1.622 -7.121 1.00 96.75 137 THR A N 1
ATOM 1092 C CA . THR A 1 137 ? -5.981 -1.823 -8.543 1.00 96.75 137 THR A CA 1
ATOM 1093 C C . THR A 1 137 ? -4.843 -1.329 -9.437 1.00 96.75 137 THR A C 1
ATOM 1095 O O . THR A 1 137 ? -4.448 -2.005 -10.388 1.00 96.75 137 THR A O 1
ATOM 1098 N N . SER A 1 138 ? -4.274 -0.166 -9.114 1.00 96.25 138 SER A N 1
ATOM 1099 C CA . SER A 1 138 ? -3.141 0.403 -9.850 1.00 96.25 138 SER A CA 1
ATOM 1100 C C . SER A 1 138 ? -1.880 -0.456 -9.705 1.00 96.25 138 SER A C 1
ATOM 1102 O O . SER A 1 138 ? -1.180 -0.686 -10.688 1.00 96.25 138 SER A O 1
ATOM 1104 N N . SER A 1 139 ? -1.639 -0.992 -8.508 1.00 95.44 139 SER A N 1
ATOM 1105 C CA . SER A 1 139 ? -0.549 -1.915 -8.181 1.00 95.44 139 SER A CA 1
ATOM 1106 C C . SER A 1 139 ? -0.608 -3.196 -9.018 1.00 95.44 139 SER A C 1
ATOM 1108 O O . SER A 1 139 ? 0.360 -3.549 -9.698 1.00 95.44 139 SER A O 1
ATOM 1110 N N . ILE A 1 140 ? -1.783 -3.834 -9.091 1.00 92.31 140 ILE A N 1
ATOM 1111 C CA . ILE A 1 140 ? -2.021 -4.994 -9.964 1.00 92.31 140 ILE A CA 1
ATOM 1112 C C . ILE A 1 140 ? -1.755 -4.647 -11.430 1.00 92.31 140 ILE A C 1
ATOM 1114 O O . ILE A 1 140 ? -1.124 -5.426 -12.147 1.00 92.31 140 ILE A O 1
ATOM 1118 N N . ASN A 1 141 ? -2.232 -3.491 -11.896 1.00 91.88 141 ASN A N 1
ATOM 1119 C CA . ASN A 1 141 ? -2.033 -3.070 -13.280 1.00 91.88 141 ASN A CA 1
ATOM 1120 C C . ASN A 1 141 ? -0.552 -2.858 -13.600 1.00 91.88 141 ASN A C 1
ATOM 1122 O O . ASN A 1 141 ? -0.085 -3.363 -14.619 1.00 91.88 141 ASN A O 1
ATOM 1126 N N . LEU A 1 142 ? 0.198 -2.195 -12.717 1.00 90.94 142 LEU A N 1
ATOM 1127 C CA . LEU A 1 142 ? 1.639 -2.013 -12.879 1.00 90.94 142 LEU A CA 1
ATOM 1128 C C . LEU A 1 142 ? 2.359 -3.364 -12.944 1.00 90.94 142 LEU A C 1
ATOM 1130 O O . LEU A 1 142 ? 3.129 -3.606 -13.874 1.00 90.94 142 LEU A O 1
ATOM 1134 N N . ARG A 1 143 ? 2.045 -4.290 -12.027 1.00 88.12 143 ARG A N 1
ATOM 1135 C CA . ARG A 1 143 ? 2.625 -5.641 -12.056 1.00 88.12 143 ARG A CA 1
ATOM 1136 C C . ARG A 1 143 ? 2.267 -6.402 -13.336 1.00 88.12 143 ARG A C 1
ATOM 1138 O O . ARG A 1 143 ? 3.108 -7.108 -13.885 1.00 88.12 143 ARG A O 1
ATOM 1145 N N . ASN A 1 144 ? 1.051 -6.241 -13.853 1.00 84.06 144 ASN A N 1
ATOM 1146 C CA . ASN A 1 144 ? 0.643 -6.857 -15.116 1.00 84.06 144 ASN A CA 1
ATOM 1147 C C . ASN A 1 144 ? 1.377 -6.273 -16.329 1.00 84.06 144 ASN A C 1
ATOM 1149 O O . ASN A 1 144 ? 1.675 -7.013 -17.263 1.00 84.06 144 ASN A O 1
ATOM 1153 N N . ILE A 1 145 ? 1.664 -4.971 -16.330 1.00 76.19 145 ILE A N 1
ATOM 1154 C CA . ILE A 1 145 ? 2.391 -4.314 -17.423 1.00 76.19 145 ILE A CA 1
ATOM 1155 C C . ILE A 1 145 ? 3.864 -4.741 -17.415 1.00 76.19 145 ILE A C 1
ATOM 1157 O O . ILE A 1 145 ? 4.410 -5.044 -18.474 1.00 76.19 145 ILE A O 1
ATOM 1161 N N . ILE A 1 146 ? 4.482 -4.834 -16.233 1.00 72.69 146 ILE A N 1
ATOM 1162 C CA . ILE A 1 146 ? 5.916 -5.124 -16.103 1.00 72.69 146 ILE A CA 1
ATOM 1163 C C . ILE A 1 146 ? 6.222 -6.634 -16.152 1.00 72.69 146 ILE A C 1
ATOM 1165 O O . ILE A 1 146 ? 7.154 -7.044 -16.838 1.00 72.69 146 ILE A O 1
ATOM 1169 N N . PHE A 1 147 ? 5.450 -7.495 -15.474 1.00 61.22 147 PHE A N 1
ATOM 1170 C CA . PHE A 1 147 ? 5.837 -8.907 -15.252 1.00 61.22 147 PHE A CA 1
ATOM 1171 C C . PHE A 1 147 ? 5.102 -9.928 -16.123 1.00 61.22 147 PHE A C 1
ATOM 1173 O O . PHE A 1 147 ? 5.506 -11.089 -16.186 1.00 61.22 147 PHE A O 1
ATOM 1180 N N . ARG A 1 148 ? 4.043 -9.531 -16.839 1.00 51.84 148 ARG A N 1
ATOM 1181 C CA . ARG A 1 148 ? 3.271 -10.455 -17.691 1.00 51.84 148 ARG A CA 1
ATOM 1182 C C . ARG A 1 148 ? 3.877 -10.666 -19.085 1.00 51.84 148 ARG A C 1
ATOM 1184 O O . ARG A 1 148 ? 3.319 -11.422 -19.869 1.00 51.84 148 ARG A O 1
ATOM 1191 N N . GLN A 1 149 ? 5.039 -10.074 -19.370 1.00 45.56 149 GLN A N 1
ATOM 1192 C CA . GLN A 1 149 ? 5.830 -10.364 -20.576 1.00 45.56 149 GLN A CA 1
ATOM 1193 C C . GLN A 1 149 ? 6.704 -11.635 -20.460 1.00 45.56 149 GLN A C 1
ATOM 1195 O O . GLN A 1 149 ? 7.418 -11.964 -21.406 1.00 45.56 149 GLN A O 1
ATOM 1200 N N . VAL A 1 150 ? 6.668 -12.351 -19.324 1.00 41.81 150 VAL A N 1
ATOM 1201 C CA . VAL A 1 150 ? 7.579 -13.481 -19.029 1.00 41.81 150 VAL A CA 1
ATOM 1202 C C . VAL A 1 150 ? 6.949 -14.877 -19.231 1.00 41.81 150 VAL A C 1
ATOM 1204 O O . VAL A 1 150 ? 7.675 -15.865 -19.163 1.00 41.81 150 VAL A O 1
ATOM 1207 N N . ASN A 1 151 ? 5.650 -14.991 -19.544 1.00 35.00 151 ASN A N 1
ATOM 1208 C CA . ASN A 1 151 ? 4.996 -16.287 -19.815 1.00 35.00 151 ASN A CA 1
ATOM 1209 C C . ASN A 1 151 ? 4.531 -16.425 -21.265 1.00 35.00 151 ASN A C 1
ATOM 1211 O O . ASN A 1 151 ? 3.708 -15.585 -21.690 1.00 35.00 151 ASN A O 1
#

Organism: Paraclostridium bifermentans (NCBI:txid1490)

Radius of gyration: 23.37 Å; Cα contacts (8 Å, |Δi|>4): 99; chains: 1; bounding box: 39×26×84 Å

pLDDT: mean 86.5, std 16.59, range [35.0, 98.81]

Mean predicted aligned error: 10.99 Å

Sequence (151 aa):
MYLKKLYILTTIILFVFISNINASYSIERYPYDSSLTSISKDLDFLDSNMYVLVKSISTENFDIDGVRRQISFINSLIYDLTEQSYNLSSEHADVAAALQAILGFYKLSIIEANKYIDSKDSDDLISSINAFSMGYTSSINLRNIIFRQVN

Foldseek 3Di:
DVVVVVVVVVVVVVVVVVVPPPPPPPPPPDPDDPLVVVLLVLLVVLLVLLVVLLVQLPDPDHDLVVSVVSLVVSVVSLVVSLVSLVPDDPVCVVVSVLSVVLSVLQVQLSVLSVVCSVPVDVVSSVRSVVSSVVSNVSSVVSCCVPPVVPD

Secondary structure (DSSP, 8-state):
-HHHHHHHHHHHHHHHHHHT-------------HHHHHHHHHHHHHHHHHHHHHHHHTSTT--HHHHHHHHHHHHHHHHHHHHHHHTS-GGGHHHHHHHHHHHHHHHHHHHHHHHHHHH--HHHHHHHHHHHHHHHHHHHHHHHHHHTT--

Nearest PDB structures (foldseek):
  8dt0-assembly2_B  TM=5.802E-01  e=7.276E-01  synthetic construct
  4oyd-assembly2_D  TM=4.114E-01  e=8.195E+00  synthetic construct